Protein AF-A0A2H5UVA2-F1 (afdb_monomer_lite)

Sequence (55 aa):
MPFKYSLGRKPQKITLRLPPEMLKALKNMAERENLSLAAMVRKILRSALEGGVDA

Secondary structure (DSSP, 8-state):
---------PPPP------HHHHHHHHHHHHHTT--HHHHHHHHHHHHHHTTS--

Structure (mmCIF, N/CA/C/O backbone):
data_AF-A0A2H5UVA2-F1
#
_entry.id   AF-A0A2H5UVA2-F1
#
loop_
_atom_site.group_PDB
_atom_site.id
_atom_site.type_symbol
_atom_site.label_atom_id
_atom_site.label_alt_id
_atom_site.label_comp_id
_atom_site.label_asym_id
_atom_site.label_entity_id
_atom_site.label_seq_id
_atom_site.pdbx_PDB_ins_code
_atom_site.Cartn_x
_atom_site.Cartn_y
_atom_site.Cartn_z
_atom_site.occupancy
_atom_site.B_iso_or_equiv
_atom_site.auth_seq_id
_atom_site.auth_comp_id
_atom_site.auth_asym_id
_atom_site.auth_atom_id
_atom_site.pdbx_PDB_model_num
ATOM 1 N N . MET A 1 1 ? 4.815 39.222 15.780 1.00 41.66 1 MET A N 1
ATOM 2 C CA . MET A 1 1 ? 3.941 38.043 15.982 1.00 41.66 1 MET A CA 1
ATOM 3 C C . MET A 1 1 ? 4.778 36.785 15.772 1.00 41.66 1 MET A C 1
ATOM 5 O O . MET A 1 1 ? 5.418 36.722 14.730 1.00 41.66 1 MET A O 1
ATOM 9 N N . PRO A 1 2 ? 4.863 35.833 16.719 1.00 58.09 2 PRO A N 1
ATOM 10 C CA . PRO A 1 2 ? 5.687 34.641 16.538 1.00 58.09 2 PRO A CA 1
ATOM 11 C C . PRO A 1 2 ? 4.924 33.569 15.745 1.00 58.09 2 PRO A C 1
ATOM 13 O O . PRO A 1 2 ? 3.781 33.232 16.059 1.00 58.09 2 PRO A O 1
ATOM 16 N N . PHE A 1 3 ? 5.563 33.035 14.706 1.00 55.38 3 PHE A N 1
ATOM 17 C CA . PHE A 1 3 ? 5.047 31.947 13.881 1.00 55.38 3 PHE A CA 1
ATOM 18 C C . PHE A 1 3 ? 5.053 30.638 14.690 1.00 55.38 3 PHE A C 1
ATOM 20 O O . PHE A 1 3 ? 6.106 30.126 15.064 1.00 55.38 3 PHE A O 1
ATOM 27 N N . LYS A 1 4 ? 3.865 30.099 14.995 1.00 48.97 4 LYS A N 1
ATOM 28 C CA . LYS A 1 4 ? 3.695 28.785 15.636 1.00 48.97 4 LYS A CA 1
ATOM 29 C C . LYS A 1 4 ? 4.050 27.680 14.638 1.00 48.97 4 LYS A C 1
ATOM 31 O O . LYS A 1 4 ? 3.251 27.353 13.762 1.00 48.97 4 LYS A O 1
ATOM 36 N N . TYR A 1 5 ? 5.216 27.063 14.806 1.00 52.69 5 TYR A N 1
ATOM 37 C CA . TYR A 1 5 ? 5.524 25.773 14.193 1.00 52.69 5 TYR A CA 1
ATOM 38 C C . TYR A 1 5 ? 4.557 24.719 14.750 1.00 52.69 5 TYR A C 1
ATOM 40 O O 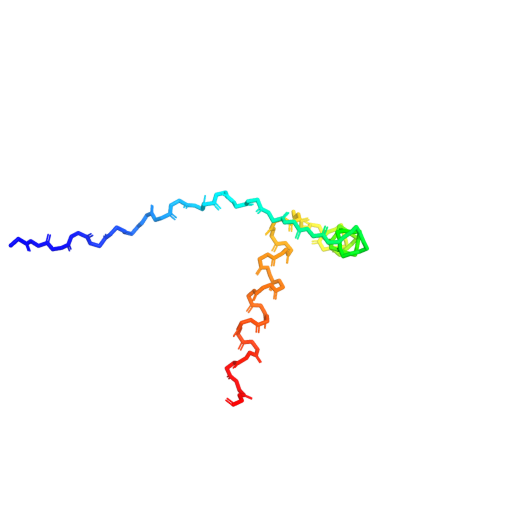. TYR A 1 5 ? 4.635 24.325 15.912 1.00 52.69 5 TYR A O 1
ATOM 48 N N . SER A 1 6 ? 3.599 24.284 13.934 1.00 53.56 6 SER A N 1
ATOM 49 C CA . SER A 1 6 ? 2.689 23.193 14.281 1.00 53.56 6 SER A CA 1
ATOM 50 C C . SER A 1 6 ? 3.424 21.850 14.171 1.00 53.56 6 SER A C 1
ATOM 52 O O . SER A 1 6 ? 3.382 21.178 13.143 1.00 53.56 6 SER A O 1
ATOM 54 N N . LEU A 1 7 ? 4.086 21.442 15.259 1.00 59.50 7 LEU A N 1
ATOM 55 C CA . LEU A 1 7 ? 4.637 20.095 15.494 1.00 59.50 7 LEU A CA 1
ATOM 56 C C . LEU A 1 7 ? 3.519 19.041 15.658 1.00 59.50 7 LEU A C 1
ATOM 58 O O . LEU A 1 7 ? 3.427 18.360 16.674 1.00 59.50 7 LEU A O 1
ATOM 62 N N . GLY A 1 8 ? 2.601 18.931 14.695 1.00 53.03 8 GLY A N 1
ATOM 63 C CA . GLY A 1 8 ? 1.404 18.108 14.889 1.00 53.03 8 GLY A CA 1
ATOM 64 C C . GLY A 1 8 ? 0.541 17.897 13.654 1.00 53.03 8 GLY A C 1
ATOM 65 O O . GLY A 1 8 ? -0.686 17.901 13.761 1.00 53.03 8 GLY A O 1
ATOM 66 N N . ARG A 1 9 ? 1.133 17.721 12.466 1.00 63.31 9 ARG A N 1
ATOM 67 C CA . ARG A 1 9 ? 0.346 17.278 11.306 1.00 63.31 9 ARG A CA 1
ATOM 68 C C . ARG A 1 9 ? -0.108 15.836 11.537 1.00 63.31 9 ARG A C 1
ATOM 70 O O . ARG A 1 9 ? 0.679 14.900 11.426 1.00 63.31 9 ARG A O 1
ATOM 77 N N . LYS A 1 10 ? -1.392 15.664 11.864 1.00 70.75 10 LYS A N 1
ATOM 78 C CA . LYS A 1 10 ? -2.046 14.350 11.869 1.00 70.75 10 LYS A CA 1
ATOM 79 C C . LYS A 1 10 ? -1.865 13.697 10.489 1.00 70.75 10 LYS A C 1
ATOM 81 O O . LYS A 1 10 ? -1.909 14.415 9.487 1.00 70.75 10 LYS A O 1
ATOM 86 N N . PRO A 1 11 ? -1.683 12.367 10.414 1.00 70.69 11 PRO A N 1
ATOM 87 C CA . PRO A 1 11 ? -1.590 11.674 9.136 1.00 70.69 11 PRO A CA 1
ATOM 88 C C . PRO A 1 11 ? -2.840 11.972 8.303 1.00 70.69 11 PRO A C 1
ATOM 90 O O . PRO A 1 11 ? -3.964 11.674 8.712 1.00 70.69 11 PRO A O 1
ATOM 93 N N . GLN A 1 12 ? -2.636 12.605 7.149 1.00 80.00 12 GLN A N 1
ATOM 94 C CA . GLN A 1 12 ? -3.721 12.978 6.255 1.00 80.00 12 GLN A CA 1
ATOM 95 C C . GLN A 1 12 ? -4.195 11.729 5.507 1.00 80.00 12 GLN A C 1
ATOM 97 O O . GLN A 1 12 ? -3.388 10.979 4.955 1.00 80.00 12 GLN A O 1
ATOM 102 N N . LYS A 1 13 ? -5.506 11.472 5.524 1.00 82.31 13 LYS A N 1
ATOM 103 C CA . LYS A 1 13 ? -6.105 10.398 4.726 1.00 82.31 13 LYS A CA 1
ATOM 104 C C . LYS A 1 13 ? -6.155 10.864 3.273 1.00 82.31 13 LYS A C 1
ATOM 106 O O . LYS A 1 13 ? -6.754 11.896 2.990 1.00 82.31 13 LYS A O 1
ATOM 111 N N . ILE A 1 14 ? -5.526 10.108 2.381 1.00 83.50 14 ILE A N 1
ATOM 112 C CA . ILE A 1 14 ? -5.477 10.393 0.945 1.00 83.50 14 ILE A CA 1
ATOM 113 C C . ILE A 1 14 ? -6.086 9.199 0.217 1.00 83.50 14 ILE A C 1
ATOM 115 O O . ILE A 1 14 ? -5.755 8.051 0.517 1.00 83.50 14 ILE A O 1
ATOM 119 N N . THR A 1 15 ? -6.966 9.473 -0.742 1.00 85.00 15 THR A N 1
ATOM 120 C CA . THR A 1 15 ? -7.509 8.449 -1.636 1.00 85.00 15 THR A CA 1
ATOM 121 C C . THR A 1 15 ? -6.621 8.357 -2.868 1.00 85.00 15 THR A C 1
ATOM 123 O O . THR A 1 15 ? -6.488 9.326 -3.611 1.00 85.00 15 THR A O 1
ATOM 126 N N . LEU A 1 16 ? -6.021 7.190 -3.093 1.00 82.81 16 LEU A N 1
ATOM 127 C CA . LEU A 1 16 ? -5.189 6.906 -4.261 1.00 82.81 16 LEU A CA 1
ATOM 128 C C . LEU A 1 16 ? -5.947 5.980 -5.208 1.00 82.81 16 LEU A C 1
ATOM 130 O O . LEU A 1 16 ? -6.545 4.995 -4.774 1.00 82.81 16 LEU A O 1
ATOM 134 N N . ARG A 1 17 ? -5.905 6.284 -6.506 1.00 86.44 17 ARG A N 1
ATOM 135 C CA . ARG A 1 17 ? -6.396 5.379 -7.549 1.00 86.44 17 ARG A CA 1
ATOM 136 C C . ARG A 1 17 ? -5.208 4.598 -8.089 1.00 86.44 17 ARG A C 1
ATOM 138 O O . ARG A 1 17 ? -4.265 5.193 -8.596 1.00 86.44 17 ARG A O 1
ATOM 145 N N . LEU A 1 18 ? -5.260 3.281 -7.942 1.00 86.06 18 LEU A N 1
ATOM 146 C CA . LEU A 1 18 ? -4.218 2.364 -8.388 1.00 86.06 18 LEU A CA 1
ATOM 147 C C . LEU A 1 18 ? -4.805 1.397 -9.423 1.00 86.06 18 LEU A C 1
ATOM 149 O O . LEU A 1 18 ? -5.957 0.981 -9.262 1.00 86.06 18 LEU A O 1
ATOM 153 N N . PRO A 1 19 ? -4.029 1.001 -10.4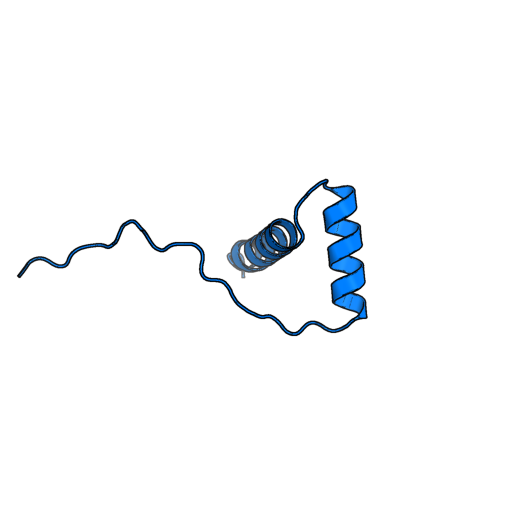45 1.00 92.75 19 PRO A N 1
ATOM 154 C CA . PRO A 1 19 ? -4.390 -0.115 -11.308 1.00 92.75 19 PRO A CA 1
ATOM 155 C C . PRO A 1 19 ? -4.629 -1.400 -10.493 1.00 92.75 19 PRO A C 1
ATOM 157 O O . PRO A 1 19 ? -3.943 -1.620 -9.485 1.00 92.75 19 PRO A O 1
ATOM 160 N N . PRO A 1 20 ? -5.559 -2.275 -10.918 1.00 90.88 20 PRO A N 1
ATOM 161 C CA . PRO A 1 20 ? -5.919 -3.480 -10.165 1.00 90.88 20 PRO A CA 1
ATOM 162 C C . PRO A 1 20 ? -4.731 -4.434 -9.971 1.00 90.88 20 PRO A C 1
ATOM 164 O O . PRO A 1 20 ? -4.546 -4.966 -8.876 1.00 90.88 20 PRO A O 1
ATOM 167 N N . GLU A 1 21 ? -3.876 -4.568 -10.987 1.00 91.69 21 GLU A N 1
ATOM 168 C CA . GLU A 1 21 ? -2.662 -5.391 -10.933 1.00 91.69 21 GLU A CA 1
ATOM 169 C C . GLU A 1 21 ? -1.689 -4.906 -9.846 1.00 91.69 21 GLU A C 1
ATOM 171 O O . GLU A 1 21 ? -1.196 -5.692 -9.034 1.00 91.69 21 GLU A O 1
ATOM 176 N N . MET A 1 22 ? -1.477 -3.587 -9.754 1.00 88.50 22 MET A N 1
ATOM 177 C CA . MET A 1 22 ? -0.617 -2.987 -8.729 1.00 88.50 22 MET A CA 1
ATOM 178 C C . MET A 1 22 ? -1.210 -3.136 -7.329 1.00 88.50 22 MET A C 1
ATOM 180 O O . MET A 1 22 ? -0.486 -3.426 -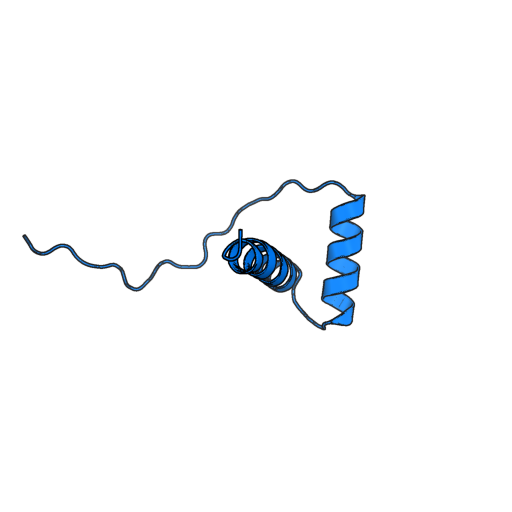6.378 1.00 88.50 22 MET A O 1
ATOM 184 N N . LEU A 1 23 ? -2.528 -2.969 -7.185 1.00 89.69 23 LEU A N 1
ATOM 185 C CA . LEU A 1 23 ? -3.199 -3.157 -5.900 1.00 89.69 23 LEU A CA 1
ATOM 186 C C . LEU A 1 23 ? -3.037 -4.596 -5.392 1.00 89.69 23 LEU A C 1
ATOM 188 O O . LEU A 1 23 ? -2.798 -4.799 -4.201 1.00 89.69 23 LEU A O 1
ATOM 192 N N . LYS A 1 24 ? -3.144 -5.586 -6.285 1.00 92.19 24 LYS A N 1
ATOM 193 C CA . LYS A 1 24 ? -2.944 -7.001 -5.955 1.00 92.19 24 LYS A CA 1
ATOM 194 C C . LYS A 1 24 ? -1.504 -7.275 -5.522 1.00 92.19 24 LYS A C 1
ATOM 196 O O . LYS A 1 24 ? -1.296 -7.896 -4.483 1.00 92.19 24 LYS A O 1
ATOM 201 N N . ALA A 1 25 ? -0.522 -6.761 -6.263 1.00 90.88 25 ALA A N 1
ATOM 202 C CA . ALA A 1 25 ? 0.888 -6.881 -5.896 1.00 90.88 25 ALA A CA 1
ATOM 203 C C . ALA A 1 25 ? 1.176 -6.266 -4.514 1.00 90.88 25 ALA A C 1
ATOM 205 O O . ALA A 1 25 ? 1.773 -6.921 -3.662 1.00 90.88 25 ALA A O 1
ATOM 206 N N . LEU A 1 26 ? 0.672 -5.054 -4.251 1.00 89.69 26 LEU A N 1
ATOM 207 C CA . LEU A 1 26 ? 0.847 -4.366 -2.968 1.00 89.69 26 LEU A CA 1
ATOM 208 C C . LEU A 1 26 ? 0.197 -5.113 -1.799 1.00 89.69 26 LEU A C 1
ATOM 210 O O . LEU A 1 26 ? 0.779 -5.157 -0.718 1.00 89.69 26 LEU A O 1
ATOM 214 N N . LYS A 1 27 ? -0.985 -5.709 -2.003 1.00 90.38 27 LYS A N 1
ATOM 215 C CA . LYS A 1 27 ? -1.645 -6.542 -0.986 1.00 90.38 27 LYS A CA 1
ATOM 216 C C . LYS A 1 27 ? -0.818 -7.780 -0.656 1.00 90.38 27 LYS A C 1
ATOM 218 O O . LYS A 1 27 ? -0.513 -7.987 0.511 1.00 90.38 27 LYS A O 1
ATOM 223 N N . ASN A 1 28 ? -0.370 -8.517 -1.671 1.00 93.25 28 ASN A N 1
ATOM 224 C CA . ASN A 1 28 ? 0.453 -9.711 -1.473 1.00 93.25 28 ASN A CA 1
ATOM 225 C C . ASN A 1 28 ? 1.765 -9.386 -0.738 1.00 93.25 28 ASN A C 1
ATOM 227 O O . ASN A 1 28 ? 2.213 -10.155 0.109 1.00 93.25 28 ASN A O 1
ATOM 231 N N . MET A 1 29 ? 2.398 -8.251 -1.057 1.00 89.00 29 MET A N 1
ATOM 232 C CA . MET A 1 29 ? 3.605 -7.794 -0.358 1.00 89.00 29 MET A CA 1
ATOM 233 C C . MET A 1 29 ? 3.310 -7.418 1.095 1.00 89.00 29 MET A C 1
ATOM 235 O O . MET A 1 29 ? 4.031 -7.841 1.995 1.00 89.00 29 MET A O 1
ATOM 239 N N . ALA A 1 30 ? 2.225 -6.679 1.330 1.00 91.81 30 ALA A N 1
ATOM 240 C CA . A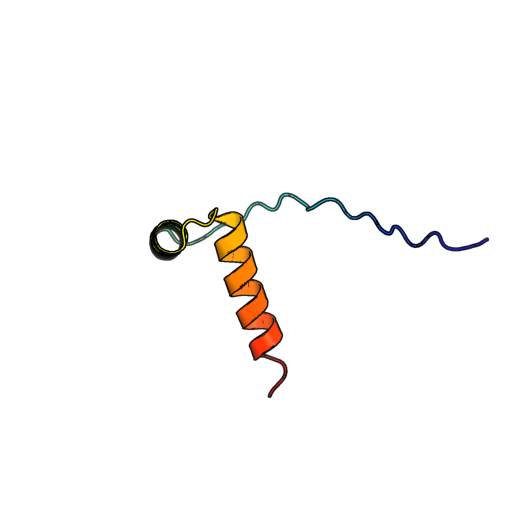LA A 1 30 ? 1.801 -6.296 2.671 1.00 91.81 30 ALA A CA 1
ATOM 241 C C . ALA A 1 30 ? 1.499 -7.525 3.550 1.00 91.81 30 ALA A C 1
ATOM 243 O O . ALA A 1 30 ? 1.913 -7.560 4.706 1.00 91.81 30 ALA A O 1
ATOM 244 N N . GLU A 1 31 ? 0.856 -8.558 2.994 1.00 91.75 31 GLU A N 1
ATOM 245 C CA . GLU A 1 31 ? 0.590 -9.823 3.692 1.00 91.75 31 GLU A CA 1
ATOM 246 C C . GLU A 1 31 ? 1.878 -10.573 4.051 1.00 91.75 31 GLU A C 1
ATOM 248 O O . GLU A 1 31 ? 2.021 -11.033 5.183 1.00 91.75 31 GLU A O 1
ATOM 253 N N . ARG A 1 32 ? 2.846 -10.645 3.126 1.00 92.00 32 ARG A N 1
ATOM 254 C CA . ARG A 1 32 ? 4.153 -11.284 3.371 1.00 92.00 32 ARG A CA 1
ATOM 255 C C . ARG A 1 32 ? 4.942 -10.609 4.487 1.00 92.00 32 ARG A C 1
ATOM 257 O O . ARG A 1 32 ? 5.612 -11.292 5.252 1.00 92.00 32 ARG A O 1
ATOM 264 N N . GLU A 1 33 ? 4.868 -9.285 4.575 1.00 87.69 33 GLU A N 1
ATOM 265 C CA . GLU A 1 33 ? 5.586 -8.506 5.589 1.00 87.69 33 GLU A CA 1
ATOM 266 C C . GLU A 1 33 ? 4.778 -8.295 6.883 1.00 87.69 33 GLU A C 1
ATOM 268 O O . GLU A 1 33 ? 5.262 -7.642 7.804 1.00 87.69 33 GLU A O 1
ATOM 273 N N . ASN A 1 34 ? 3.557 -8.843 6.973 1.00 91.44 34 ASN A N 1
ATOM 274 C CA . ASN A 1 34 ? 2.621 -8.619 8.082 1.00 91.44 34 ASN A CA 1
ATOM 275 C C . ASN A 1 34 ? 2.353 -7.119 8.348 1.00 91.44 34 ASN A C 1
ATOM 277 O O . ASN A 1 34 ? 2.192 -6.667 9.483 1.00 91.44 34 ASN A O 1
ATOM 281 N N . LEU A 1 35 ? 2.329 -6.317 7.280 1.00 87.31 35 LEU A N 1
ATOM 282 C CA . LEU A 1 35 ? 2.125 -4.872 7.328 1.00 87.31 35 LEU A CA 1
ATOM 283 C C . LEU A 1 35 ? 0.728 -4.499 6.836 1.00 87.31 35 LEU A C 1
ATOM 285 O O . LEU A 1 35 ? 0.143 -5.138 5.966 1.00 87.31 35 LEU A O 1
ATOM 289 N N . SER A 1 36 ? 0.201 -3.378 7.335 1.00 89.69 36 SER A N 1
ATOM 290 C CA . SER A 1 36 ? -0.977 -2.770 6.709 1.00 89.69 36 SER A CA 1
ATOM 291 C C . SER A 1 36 ? -0.636 -2.273 5.300 1.00 89.69 36 SER A C 1
ATOM 293 O O . SER A 1 36 ? 0.462 -1.765 5.060 1.00 89.69 36 SER A O 1
ATOM 295 N N . LEU A 1 37 ? -1.607 -2.315 4.381 1.00 87.31 37 LEU A N 1
ATOM 296 C CA . LEU A 1 37 ? -1.438 -1.806 3.012 1.00 87.31 37 LEU A CA 1
ATOM 297 C C . LEU A 1 37 ? -0.898 -0.364 2.996 1.00 87.31 37 LEU A C 1
ATOM 299 O O . LEU A 1 37 ? -0.003 -0.031 2.227 1.00 87.31 37 LEU A O 1
ATOM 303 N N . ALA A 1 38 ? -1.398 0.492 3.893 1.00 87.31 38 ALA A N 1
ATOM 304 C CA . ALA A 1 38 ? -0.960 1.881 4.004 1.00 87.31 38 ALA A CA 1
ATOM 305 C C . ALA A 1 38 ? 0.483 2.025 4.520 1.00 87.31 38 ALA A C 1
ATOM 307 O O . ALA A 1 38 ? 1.154 2.999 4.174 1.00 87.31 38 ALA A O 1
ATOM 308 N N . ALA A 1 39 ? 0.954 1.100 5.361 1.00 87.94 39 ALA A N 1
ATOM 309 C CA . ALA A 1 39 ? 2.345 1.062 5.807 1.00 87.94 39 ALA A CA 1
ATOM 310 C C . ALA A 1 39 ? 3.264 0.577 4.678 1.00 87.94 39 ALA A C 1
ATOM 312 O O . ALA A 1 39 ? 4.297 1.196 4.437 1.00 87.94 39 ALA A O 1
ATOM 313 N N . MET A 1 40 ? 2.840 -0.447 3.929 1.00 90.25 40 MET A N 1
ATOM 314 C CA . MET A 1 40 ? 3.565 -0.961 2.763 1.00 90.25 40 MET A CA 1
ATOM 315 C C . MET A 1 40 ? 3.727 0.111 1.678 1.00 90.25 40 MET A C 1
ATOM 317 O O . MET A 1 40 ? 4.836 0.373 1.218 1.00 90.25 40 MET A O 1
ATOM 321 N N . VAL A 1 41 ? 2.636 0.803 1.326 1.00 89.25 41 VAL A N 1
ATOM 322 C CA . VAL A 1 41 ? 2.663 1.905 0.350 1.00 89.25 41 VAL A CA 1
ATOM 323 C C . VAL A 1 41 ? 3.596 3.020 0.816 1.00 89.25 41 VAL A C 1
ATOM 325 O O . VAL A 1 41 ? 4.410 3.499 0.033 1.00 89.25 41 VAL A O 1
ATOM 328 N N . ARG A 1 42 ? 3.542 3.406 2.097 1.00 88.00 42 ARG A N 1
ATOM 329 C CA . ARG A 1 42 ? 4.464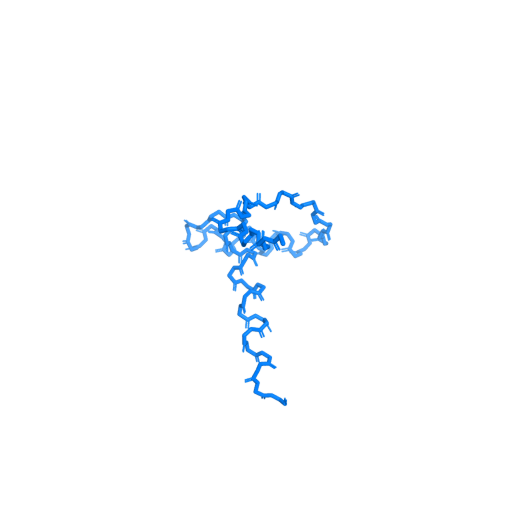 4.409 2.649 1.00 88.00 42 ARG A CA 1
ATOM 330 C C . ARG A 1 42 ? 5.918 3.959 2.591 1.00 88.00 42 ARG A C 1
ATOM 332 O O . ARG A 1 42 ? 6.761 4.773 2.240 1.00 88.00 42 ARG A O 1
ATOM 339 N N . LYS A 1 43 ? 6.210 2.698 2.913 1.00 88.19 43 LYS A N 1
ATOM 340 C CA . LYS A 1 43 ? 7.562 2.129 2.852 1.00 88.19 43 LYS A CA 1
ATOM 341 C C . LYS A 1 43 ? 8.121 2.178 1.429 1.00 88.19 43 LYS A C 1
ATOM 343 O O . LYS A 1 43 ? 9.239 2.642 1.244 1.00 88.19 43 LYS A O 1
ATOM 348 N N . ILE A 1 44 ? 7.329 1.777 0.434 1.00 88.62 44 ILE A N 1
ATOM 349 C CA . ILE A 1 44 ? 7.739 1.809 -0.979 1.00 88.62 44 ILE A CA 1
ATOM 350 C C . ILE A 1 44 ? 7.936 3.248 -1.456 1.00 88.62 44 ILE A C 1
ATOM 352 O O . ILE A 1 44 ? 8.976 3.557 -2.024 1.00 88.62 44 ILE A O 1
ATOM 356 N N . LEU A 1 45 ? 6.973 4.140 -1.192 1.00 88.06 45 LEU A N 1
ATOM 357 C CA . LEU A 1 45 ? 7.085 5.551 -1.575 1.00 88.06 45 LEU A CA 1
ATOM 358 C C . LEU A 1 45 ? 8.300 6.211 -0.923 1.00 88.06 45 LEU A C 1
ATOM 360 O O . LEU A 1 45 ? 9.024 6.944 -1.583 1.00 88.06 45 LEU A O 1
ATOM 364 N N . ARG A 1 46 ? 8.549 5.921 0.357 1.00 88.19 46 ARG A N 1
ATOM 365 C CA . ARG A 1 46 ? 9.728 6.405 1.071 1.00 88.19 46 ARG A CA 1
ATOM 366 C C . ARG A 1 46 ? 11.013 5.898 0.424 1.00 88.19 46 ARG A C 1
ATOM 368 O O . ARG A 1 46 ? 11.876 6.708 0.126 1.00 88.19 46 ARG A O 1
ATOM 375 N N . SER A 1 47 ? 11.100 4.599 0.142 1.00 87.00 47 SER A N 1
ATOM 376 C CA . SER A 1 47 ? 12.254 4.006 -0.542 1.00 87.00 47 SER A CA 1
ATOM 377 C C . SER A 1 47 ? 12.481 4.598 -1.935 1.00 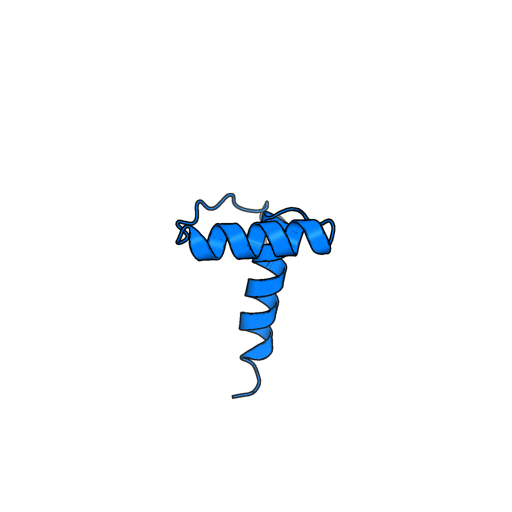87.00 47 SER A C 1
ATOM 379 O O . SER A 1 47 ? 13.627 4.779 -2.323 1.00 87.00 47 SER A O 1
ATOM 381 N N . ALA A 1 48 ? 11.418 4.903 -2.682 1.00 85.94 48 ALA A N 1
ATOM 382 C CA . ALA A 1 48 ? 11.516 5.503 -4.012 1.00 85.94 48 ALA A CA 1
ATOM 383 C C . ALA A 1 48 ? 11.968 6.973 -3.968 1.00 85.94 48 ALA A C 1
ATOM 385 O O . ALA A 1 48 ? 12.670 7.422 -4.866 1.00 85.94 48 ALA A O 1
ATOM 386 N N . LEU A 1 49 ? 11.572 7.718 -2.932 1.00 85.38 49 LEU A N 1
ATOM 387 C CA . LEU A 1 49 ? 11.982 9.110 -2.736 1.00 85.38 49 LEU A CA 1
ATOM 388 C C . LEU A 1 49 ? 13.402 9.220 -2.162 1.00 85.38 49 LEU A C 1
ATOM 390 O O . LEU A 1 49 ? 14.164 10.076 -2.595 1.00 85.38 49 LEU A O 1
ATOM 394 N N . GLU A 1 50 ? 13.764 8.364 -1.203 1.00 81.94 50 GLU A N 1
ATOM 395 C CA . GLU A 1 50 ? 15.097 8.349 -0.581 1.00 81.94 50 GLU A CA 1
ATOM 396 C C . GLU A 1 50 ? 16.149 7.725 -1.511 1.00 81.94 50 GLU A C 1
ATOM 398 O O . GLU A 1 50 ? 17.258 8.238 -1.600 1.00 81.94 50 GLU A O 1
ATOM 403 N N . GLY A 1 51 ? 15.792 6.690 -2.278 1.00 64.25 51 GLY A N 1
ATOM 404 C CA . GLY A 1 51 ? 16.657 6.109 -3.312 1.00 64.25 51 GLY A CA 1
ATOM 405 C C . GLY A 1 51 ? 16.845 6.987 -4.556 1.00 64.25 51 GLY A C 1
ATOM 406 O O . GLY A 1 51 ? 17.572 6.592 -5.459 1.00 64.25 51 GLY A O 1
ATOM 407 N N . GLY A 1 52 ? 16.188 8.153 -4.619 1.00 51.31 52 GLY A N 1
ATOM 408 C CA . GLY A 1 52 ? 16.381 9.176 -5.651 1.00 51.31 52 GLY A CA 1
ATOM 409 C C . GLY A 1 52 ? 17.337 10.304 -5.245 1.00 51.31 52 GLY A C 1
ATOM 410 O O . GLY A 1 52 ? 17.521 11.235 -6.022 1.00 51.31 52 GLY A O 1
ATOM 411 N N . VAL A 1 53 ? 17.937 10.246 -4.049 1.00 49.03 53 VAL A N 1
ATOM 412 C CA . VAL A 1 53 ? 19.002 11.165 -3.602 1.00 49.03 53 VAL A CA 1
ATOM 413 C C . VAL A 1 53 ? 20.364 10.502 -3.841 1.00 49.03 53 VAL A C 1
ATOM 415 O O . VAL A 1 53 ? 21.153 10.335 -2.924 1.00 49.03 53 VAL A O 1
ATOM 418 N N . ASP A 1 54 ? 20.595 10.045 -5.072 1.00 50.62 54 ASP A N 1
ATOM 419 C CA . ASP A 1 54 ? 21.913 9.634 -5.588 1.00 50.62 54 ASP A CA 1
ATOM 420 C C . ASP A 1 54 ? 21.887 9.624 -7.136 1.00 50.62 54 ASP A C 1
ATOM 422 O O . ASP A 1 54 ? 22.227 8.643 -7.800 1.00 50.62 54 ASP A O 1
ATOM 426 N N . ALA A 1 55 ? 21.381 10.717 -7.722 1.00 42.91 55 ALA A N 1
ATOM 427 C CA . ALA A 1 55 ? 21.433 10.995 -9.159 1.00 42.91 55 ALA A CA 1
ATOM 428 C C . ALA A 1 55 ? 21.722 12.479 -9.411 1.00 42.91 55 ALA A C 1
ATOM 430 O O . ALA A 1 55 ? 21.122 13.321 -8.700 1.00 42.91 55 ALA A O 1
#

Foldseek 3Di:
DDDDDPPDDDPDDDDDDDDPVVLVVLVVVCVVVVHDSVVSVVVVVVCVVVVVVPD

Radius of gyration: 15.67 Å; chains: 1; bounding box: 29×49×28 Å

pLDDT: mean 78.65, std 15.81, range [41.66, 93.25]